Protein AF-A0A7T5UT30-F1 (afdb_monomer)

Mean predicted aligned error: 3.71 Å

Secondary structure (DSSP, 8-state):
--HHHHHHHHHHHHHHHHHHHHHHHHT-HHHHHHHHHHHHHHHHHHTPPPPP-GGGT-

Solvent-accessible surface area (backbone atoms only — not comparable to full-atom values): 3283 Å² total; per-residue (Å²): 132,54,72,69,56,50,52,52,45,52,55,49,39,57,50,29,54,51,50,26,55,52,22,57,74,69,67,36,63,68,57,27,51,54,25,51,52,51,38,35,52,46,24,56,77,69,72,43,86,61,78,80,39,74,97,77,77,79

Nearest PDB structures (foldseek):
  2w2u-assembly1_A  TM=9.353E-01  e=2.124E+00  Sulfolobus acidocaldarius
  4u1c-assembly1_A  TM=7.924E-01  e=1.874E+00  Saccharomyces cerevisiae S288C
  8xyv-assembly1_A  TM=9.674E-01  e=4.514E+00  synthetic construct
  8tn6-assembly1_C  TM=6.183E-01  e=9.998E-01  synthetic construct

Sequence (58 aa):
MTDYQKGQIWGALRKAWKGYRIAKVQGDNARMKEYATRIKTLQGQLGVPQASFPNIGL

Radius of gyration: 11.74 Å; Cα contacts (8 Å, |Δi|>4): 49; chains: 1; bounding box: 28×16×31 Å

pLDDT: mean 91.04, std 7.93, range [59.25, 97.0]

Structure (mmCIF, N/CA/C/O backbone):
data_AF-A0A7T5UT30-F1
#
_entry.id   AF-A0A7T5UT30-F1
#
loop_
_atom_site.group_PDB
_atom_site.id
_atom_site.type_symbol
_atom_site.label_atom_id
_atom_site.label_alt_id
_atom_site.label_comp_id
_atom_site.label_asym_id
_atom_site.label_entity_id
_atom_site.label_seq_id
_atom_site.pdbx_PDB_ins_code
_atom_site.Cartn_x
_atom_site.Cartn_y
_a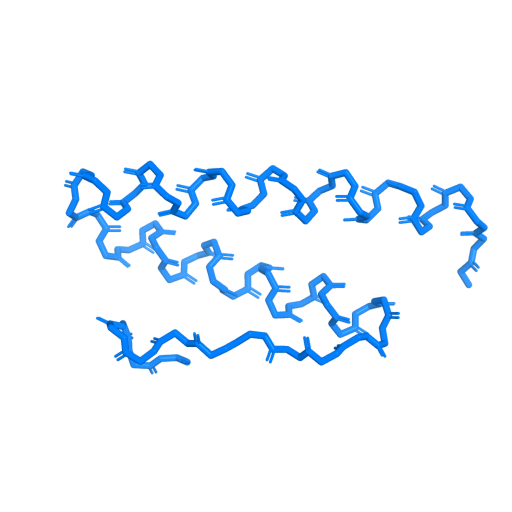tom_site.Cartn_z
_atom_site.occupancy
_atom_site.B_iso_or_equiv
_atom_site.auth_seq_id
_atom_site.auth_comp_id
_atom_site.auth_asym_id
_atom_site.auth_atom_id
_atom_site.pdbx_PDB_model_num
ATOM 1 N N . MET A 1 1 ? 9.415 3.945 -17.719 1.00 73.75 1 MET A N 1
ATOM 2 C CA . MET A 1 1 ? 9.670 4.445 -16.351 1.00 73.75 1 MET A CA 1
ATOM 3 C C . MET A 1 1 ? 11.160 4.332 -16.077 1.00 73.75 1 MET A C 1
ATOM 5 O O . MET A 1 1 ? 11.693 3.240 -16.235 1.00 73.75 1 MET A O 1
ATOM 9 N N . THR A 1 2 ? 11.829 5.434 -15.745 1.00 85.31 2 THR A N 1
ATOM 10 C CA . THR A 1 2 ? 13.267 5.438 -15.417 1.00 85.31 2 THR A CA 1
ATOM 11 C C . THR A 1 2 ? 13.508 4.849 -14.024 1.00 85.31 2 THR A C 1
ATOM 13 O O . THR A 1 2 ? 12.593 4.814 -13.197 1.00 85.31 2 THR A O 1
ATOM 16 N N . ASP A 1 3 ? 14.729 4.407 -13.720 1.00 84.12 3 ASP A N 1
ATOM 17 C CA . ASP A 1 3 ? 15.043 3.862 -12.389 1.00 84.12 3 ASP A CA 1
ATOM 18 C C . ASP A 1 3 ? 14.892 4.903 -11.270 1.00 84.12 3 ASP A C 1
ATOM 20 O O . ASP A 1 3 ? 14.463 4.571 -10.165 1.00 84.12 3 ASP A O 1
ATOM 24 N N . TYR A 1 4 ? 15.101 6.187 -11.579 1.00 83.12 4 TYR A N 1
ATOM 25 C CA . TYR A 1 4 ? 14.789 7.293 -10.672 1.00 83.12 4 TYR A CA 1
ATOM 26 C C . TYR A 1 4 ? 13.292 7.350 -10.315 1.00 83.12 4 TYR A C 1
ATOM 28 O O . TYR A 1 4 ? 12.928 7.431 -9.140 1.00 83.12 4 TYR A O 1
ATOM 36 N N . GLN A 1 5 ? 12.410 7.238 -11.314 1.00 89.00 5 GLN A N 1
ATOM 37 C CA . GLN A 1 5 ? 10.958 7.215 -11.101 1.00 89.00 5 GLN A CA 1
ATOM 38 C C . GLN A 1 5 ? 10.521 5.973 -10.312 1.00 89.00 5 GLN A C 1
ATOM 40 O O . GLN A 1 5 ? 9.700 6.087 -9.402 1.00 89.00 5 GLN A O 1
ATOM 45 N N . LYS A 1 6 ? 11.111 4.800 -10.589 1.00 90.81 6 LYS A N 1
ATOM 46 C CA . LYS A 1 6 ? 10.869 3.585 -9.790 1.00 90.81 6 LYS A CA 1
ATOM 47 C C . LYS A 1 6 ? 11.257 3.799 -8.327 1.00 90.81 6 LYS A C 1
ATOM 49 O O . LYS A 1 6 ? 10.483 3.450 -7.438 1.00 90.81 6 LYS A O 1
ATOM 54 N N . GLY A 1 7 ? 12.415 4.411 -8.067 1.00 92.50 7 GLY A N 1
ATOM 55 C CA . GLY A 1 7 ? 12.872 4.742 -6.714 1.00 92.50 7 GLY A CA 1
ATOM 56 C C . GLY A 1 7 ? 11.900 5.662 -5.968 1.00 92.50 7 GLY A C 1
ATOM 57 O O . GLY A 1 7 ? 11.574 5.414 -4.804 1.00 92.50 7 GLY A O 1
ATOM 58 N N . GLN A 1 8 ? 11.357 6.675 -6.649 1.00 94.75 8 GLN A N 1
ATOM 59 C CA . GLN A 1 8 ? 10.327 7.546 -6.077 1.00 94.75 8 GLN A CA 1
ATOM 60 C C . GLN A 1 8 ? 9.039 6.785 -5.740 1.00 94.75 8 GLN A C 1
ATOM 62 O O . GLN A 1 8 ? 8.473 6.992 -4.663 1.00 94.75 8 GLN A O 1
ATOM 67 N N . ILE A 1 9 ? 8.594 5.876 -6.612 1.00 94.75 9 ILE A N 1
ATOM 68 C CA . ILE A 1 9 ? 7.382 5.077 -6.385 1.00 94.75 9 ILE A CA 1
ATOM 69 C C . ILE A 1 9 ? 7.577 4.094 -5.23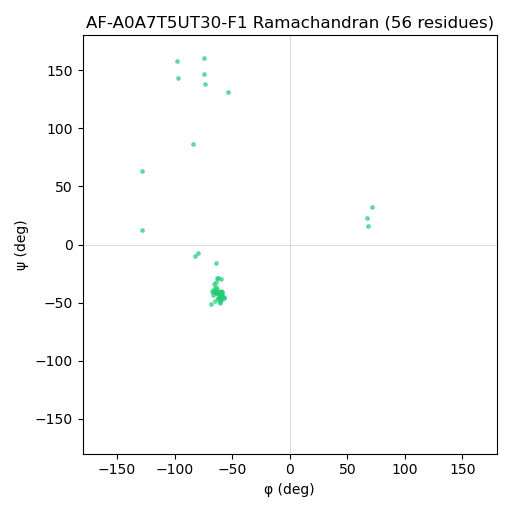3 1.00 94.75 9 ILE A C 1
ATOM 71 O O . ILE A 1 9 ? 6.691 3.985 -4.388 1.00 94.75 9 ILE A O 1
ATOM 75 N N . TRP A 1 10 ? 8.746 3.463 -5.105 1.00 95.38 10 TRP A N 1
ATOM 76 C CA . TRP A 1 10 ? 9.092 2.662 -3.925 1.00 95.38 10 TRP A CA 1
ATOM 77 C C . TRP A 1 10 ? 9.079 3.490 -2.635 1.00 95.38 10 TRP A C 1
ATOM 79 O O . TRP A 1 10 ? 8.528 3.059 -1.617 1.00 95.38 10 TRP A O 1
ATOM 89 N N . GLY A 1 11 ? 9.623 4.709 -2.673 1.00 96.62 11 GLY A N 1
ATOM 90 C CA . GLY A 1 11 ? 9.555 5.648 -1.554 1.00 96.62 11 GLY A CA 1
ATOM 91 C C . GLY A 1 11 ? 8.114 6.014 -1.178 1.00 96.62 11 GLY A C 1
ATOM 92 O O . GLY A 1 11 ? 7.757 6.008 0.004 1.00 96.62 11 GLY A O 1
ATOM 93 N N . ALA A 1 12 ? 7.265 6.285 -2.171 1.00 95.94 12 ALA A N 1
ATOM 94 C CA . ALA A 1 12 ? 5.843 6.557 -1.977 1.00 95.94 12 ALA A CA 1
ATOM 95 C C . ALA A 1 12 ? 5.096 5.333 -1.429 1.00 95.94 12 ALA A C 1
ATOM 97 O O . ALA A 1 12 ? 4.281 5.478 -0.517 1.00 95.94 12 ALA A O 1
ATOM 98 N N . LEU A 1 13 ? 5.420 4.131 -1.913 1.00 96.56 13 LEU A N 1
ATOM 99 C CA . LEU A 1 13 ? 4.831 2.872 -1.464 1.00 96.56 13 LEU A CA 1
ATOM 100 C C . LEU A 1 13 ? 5.143 2.634 0.017 1.00 96.56 13 LEU A C 1
ATOM 102 O O . LEU A 1 13 ? 4.237 2.371 0.807 1.00 96.56 13 LEU A O 1
ATOM 106 N N . ARG A 1 14 ? 6.402 2.828 0.431 1.00 96.50 14 ARG A N 1
ATOM 107 C CA . ARG A 1 14 ? 6.811 2.720 1.841 1.00 96.50 14 ARG A CA 1
ATOM 108 C C . ARG A 1 14 ? 6.066 3.717 2.736 1.00 96.50 14 ARG A C 1
ATOM 110 O O . ARG A 1 14 ? 5.662 3.362 3.844 1.00 96.50 14 ARG A O 1
ATOM 117 N N . LYS A 1 15 ? 5.849 4.950 2.264 1.00 97.00 15 LYS A N 1
ATOM 118 C CA . LYS A 1 15 ? 5.059 5.965 2.986 1.00 97.00 15 LYS A CA 1
ATOM 119 C C . LYS A 1 15 ? 3.583 5.571 3.096 1.00 97.00 15 LYS A C 1
ATOM 121 O O . LYS A 1 15 ? 3.021 5.681 4.184 1.00 97.00 15 LYS A O 1
ATOM 126 N N . ALA A 1 16 ? 2.977 5.071 2.018 1.00 96.38 16 ALA A N 1
ATOM 127 C CA . ALA A 1 16 ? 1.580 4.638 2.008 1.00 96.38 16 ALA A CA 1
ATOM 128 C C . ALA A 1 16 ? 1.335 3.473 2.983 1.00 96.38 16 ALA A C 1
ATOM 130 O O . ALA A 1 16 ? 0.390 3.517 3.767 1.00 96.38 16 ALA A O 1
ATOM 131 N N . TRP A 1 17 ? 2.244 2.492 3.035 1.00 96.44 17 TRP A N 1
ATOM 132 C CA . TRP A 1 17 ? 2.193 1.406 4.022 1.00 96.44 17 TRP A CA 1
ATOM 133 C C . TRP A 1 17 ? 2.277 1.894 5.470 1.00 96.44 17 TRP A C 1
ATOM 135 O O . TRP A 1 17 ? 1.558 1.393 6.338 1.00 96.44 17 TRP A O 1
ATOM 145 N N . LYS A 1 18 ? 3.134 2.886 5.745 1.00 96.88 18 LYS A N 1
ATOM 146 C CA . LYS A 1 18 ? 3.217 3.504 7.075 1.00 96.88 18 LYS A CA 1
ATOM 147 C C . LYS A 1 18 ? 1.896 4.187 7.445 1.00 96.88 18 LYS A C 1
ATOM 149 O O . LY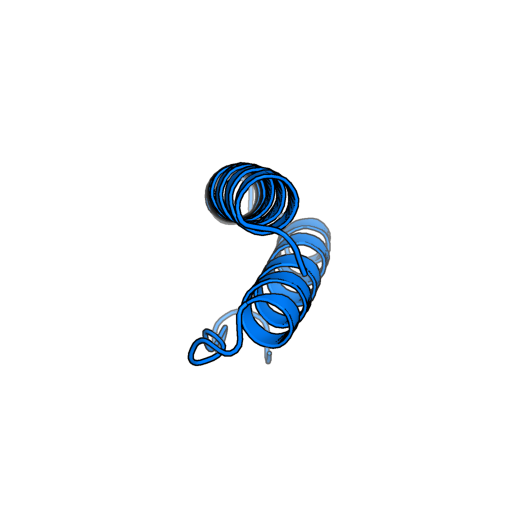S A 1 18 ? 1.407 3.971 8.550 1.00 96.88 18 LYS A O 1
ATOM 154 N N . GLY A 1 19 ? 1.312 4.954 6.521 1.00 96.12 19 GLY A N 1
ATOM 155 C CA . GLY A 1 19 ? 0.007 5.598 6.701 1.00 96.12 19 GLY A CA 1
ATOM 156 C C . GLY A 1 19 ? -1.107 4.591 6.985 1.00 96.12 19 GLY A C 1
ATOM 157 O O . GLY A 1 19 ? -1.826 4.741 7.969 1.00 96.12 19 GLY A O 1
ATOM 158 N N . TYR A 1 20 ? -1.174 3.507 6.207 1.00 95.62 20 TYR A N 1
ATOM 159 C CA . TYR A 1 20 ? -2.140 2.426 6.417 1.00 95.62 20 TYR A CA 1
ATOM 160 C C . TYR A 1 20 ? -2.032 1.815 7.821 1.00 95.62 20 TYR A C 1
ATOM 162 O O . TYR A 1 20 ? -3.043 1.637 8.496 1.00 95.62 20 TYR A O 1
ATOM 170 N N . ARG A 1 21 ? -0.810 1.526 8.298 1.00 94.81 21 ARG A N 1
ATOM 171 C CA . ARG A 1 21 ? -0.595 1.004 9.661 1.00 94.81 21 ARG A CA 1
ATOM 172 C C . ARG A 1 21 ? -1.074 1.973 10.737 1.00 94.81 21 ARG A C 1
ATOM 174 O O . ARG A 1 21 ? -1.681 1.524 11.701 1.00 94.81 21 ARG A O 1
ATOM 181 N N . ILE A 1 22 ? -0.807 3.268 10.582 1.00 95.19 22 ILE A N 1
ATOM 182 C CA . ILE A 1 22 ? -1.254 4.294 11.535 1.00 95.19 22 ILE A CA 1
ATOM 183 C C . ILE A 1 22 ? -2.784 4.379 11.541 1.00 95.19 22 ILE A C 1
ATOM 185 O O . ILE A 1 22 ? -3.383 4.305 12.609 1.00 95.19 22 ILE A O 1
ATOM 189 N N . ALA A 1 23 ? -3.412 4.452 10.364 1.00 94.56 23 ALA A N 1
ATOM 190 C CA . ALA A 1 23 ? -4.867 4.483 10.229 1.00 94.56 23 ALA A CA 1
ATOM 191 C C . ALA A 1 23 ? -5.524 3.234 10.838 1.00 94.56 23 ALA A C 1
ATOM 193 O O . ALA A 1 23 ? -6.501 3.353 11.569 1.00 94.56 23 ALA A O 1
ATOM 194 N N . LYS A 1 24 ? -4.924 2.052 10.637 1.00 93.56 24 LYS A N 1
ATOM 195 C CA . LYS A 1 24 ? -5.367 0.801 11.267 1.00 93.56 24 LYS A CA 1
ATOM 196 C C . LYS A 1 24 ? -5.330 0.869 12.791 1.00 93.56 24 LYS A C 1
ATOM 198 O O . LYS A 1 24 ? -6.280 0.441 13.431 1.00 93.56 24 LYS A O 1
ATOM 203 N N . VAL A 1 25 ? -4.250 1.393 13.372 1.00 95.00 25 VAL A N 1
ATOM 204 C CA . VAL A 1 25 ? -4.132 1.553 14.833 1.00 95.00 25 VAL A CA 1
ATOM 205 C C . VAL A 1 25 ? -5.144 2.571 15.367 1.00 95.00 25 VAL A C 1
ATOM 207 O O . VAL A 1 25 ? -5.659 2.394 16.463 1.00 95.00 25 VAL A O 1
ATOM 210 N N . GLN A 1 26 ? -5.459 3.605 14.588 1.00 94.31 26 GLN A N 1
ATOM 211 C CA . GLN A 1 26 ? -6.456 4.620 14.941 1.00 94.31 26 GLN A CA 1
AT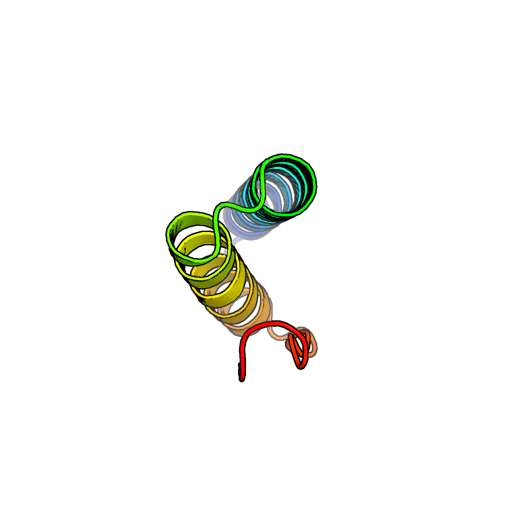OM 212 C C . GLN A 1 26 ? -7.908 4.170 14.700 1.00 94.31 26 GLN A C 1
ATOM 214 O O . GLN A 1 26 ? -8.825 4.899 15.063 1.00 94.31 26 GLN A O 1
ATOM 219 N N . GLY A 1 27 ? -8.135 3.004 14.082 1.00 92.44 27 GLY A N 1
ATOM 220 C CA . GLY A 1 27 ? -9.473 2.554 13.682 1.00 92.44 27 GLY A CA 1
ATOM 221 C C . GLY A 1 27 ? -10.100 3.382 12.550 1.00 92.44 27 GLY A C 1
ATOM 222 O O . GLY A 1 27 ? -11.305 3.304 12.320 1.00 92.44 27 GLY A O 1
ATOM 223 N N . ASP A 1 28 ? -9.302 4.179 11.833 1.00 93.44 28 ASP A N 1
ATOM 224 C CA . ASP A 1 28 ? -9.772 5.050 10.756 1.00 93.44 28 ASP A CA 1
ATOM 225 C C . ASP A 1 28 ? -9.874 4.271 9.437 1.00 93.44 28 ASP A C 1
ATOM 227 O O . ASP A 1 28 ? -8.958 4.239 8.605 1.00 93.44 28 ASP A O 1
ATOM 231 N N . ASN A 1 29 ? -11.025 3.629 9.247 1.00 90.75 29 ASN A N 1
ATOM 232 C CA . ASN A 1 29 ? -11.313 2.824 8.062 1.00 90.75 29 ASN A CA 1
ATOM 233 C C . ASN A 1 29 ? -11.309 3.639 6.757 1.00 90.75 29 ASN A C 1
ATOM 235 O O . ASN A 1 29 ? -10.995 3.083 5.702 1.00 90.75 29 ASN A O 1
ATOM 239 N N . ALA A 1 30 ? -11.638 4.934 6.798 1.00 92.44 30 ALA A N 1
ATOM 240 C CA . ALA A 1 30 ? -11.640 5.783 5.608 1.00 92.44 30 ALA A CA 1
ATOM 241 C C . ALA A 1 30 ? -10.208 5.991 5.105 1.00 92.44 30 ALA A C 1
ATOM 243 O O . ALA A 1 30 ? -9.894 5.667 3.956 1.00 92.44 30 ALA A O 1
ATOM 244 N N . ARG A 1 31 ? -9.299 6.397 6.000 1.00 93.44 31 ARG A N 1
ATOM 245 C CA . ARG A 1 31 ? -7.876 6.539 5.667 1.00 93.44 31 ARG A CA 1
ATOM 246 C C . ARG A 1 31 ? -7.230 5.210 5.305 1.00 93.44 31 ARG A C 1
ATOM 248 O O . ARG A 1 31 ? -6.400 5.162 4.400 1.00 93.44 31 ARG A O 1
ATOM 255 N N . MET A 1 32 ? -7.614 4.110 5.957 1.00 93.62 32 MET A N 1
ATOM 256 C CA . MET A 1 32 ? -7.148 2.778 5.559 1.00 93.62 32 MET A CA 1
ATOM 257 C C . MET A 1 32 ? -7.494 2.470 4.097 1.00 93.62 32 MET A C 1
ATOM 259 O O . MET A 1 32 ? -6.620 2.001 3.367 1.00 93.62 32 MET A O 1
ATOM 263 N N . LYS A 1 33 ? -8.723 2.763 3.648 1.00 94.12 33 LYS A N 1
ATOM 264 C CA . LYS A 1 33 ? -9.146 2.569 2.248 1.00 94.12 33 LYS A CA 1
ATOM 265 C C . LYS A 1 33 ? -8.375 3.457 1.277 1.00 94.12 33 LYS A C 1
ATOM 267 O O . LYS A 1 33 ? -7.938 2.969 0.232 1.00 94.12 33 LYS A O 1
ATOM 272 N N . GLU A 1 34 ? -8.142 4.720 1.623 1.00 94.69 34 GLU A N 1
ATOM 273 C CA . GLU A 1 34 ? -7.329 5.627 0.803 1.00 94.69 34 GLU A CA 1
ATOM 274 C C . GLU A 1 34 ? -5.894 5.112 0.635 1.00 94.69 34 GLU A C 1
A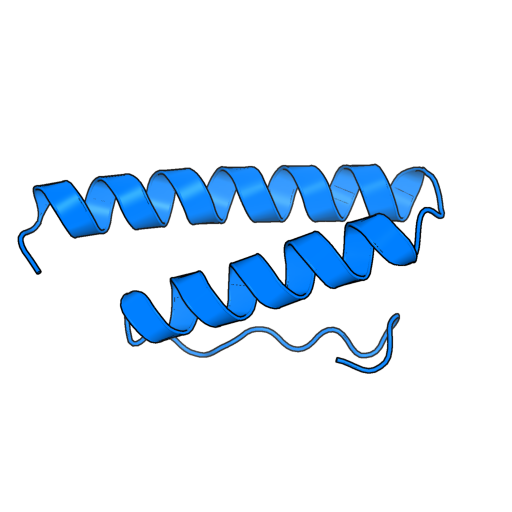TOM 276 O O . GLU A 1 34 ? -5.384 5.014 -0.486 1.00 94.69 34 GLU A O 1
ATOM 281 N N . TYR A 1 35 ? -5.243 4.721 1.736 1.00 96.38 35 TYR A N 1
ATOM 282 C CA . TYR A 1 35 ? -3.883 4.193 1.680 1.00 96.38 35 TYR A CA 1
ATOM 283 C C . TYR A 1 35 ? -3.814 2.851 0.949 1.00 96.38 35 TYR A C 1
ATOM 285 O O . TYR A 1 35 ? -2.903 2.664 0.147 1.00 96.38 35 TYR A O 1
ATOM 293 N N . ALA A 1 36 ? -4.770 1.946 1.170 1.00 94.81 36 ALA A N 1
ATOM 294 C CA . ALA A 1 36 ? -4.851 0.663 0.471 1.00 94.81 36 ALA A CA 1
ATOM 295 C C . ALA A 1 36 ? -5.003 0.843 -1.044 1.00 94.81 36 ALA A C 1
ATOM 297 O O . ALA A 1 36 ? -4.268 0.233 -1.821 1.00 94.81 36 ALA A O 1
ATOM 298 N N . THR A 1 37 ? -5.884 1.751 -1.469 1.00 94.69 37 THR A N 1
ATOM 299 C CA . THR A 1 37 ? -6.062 2.099 -2.886 1.00 94.69 37 THR A CA 1
ATOM 300 C C . THR A 1 37 ? -4.757 2.628 -3.471 1.00 94.69 37 THR A C 1
ATOM 302 O O . THR A 1 37 ? -4.299 2.164 -4.514 1.00 94.69 37 THR A O 1
ATOM 305 N N . ARG A 1 38 ? -4.089 3.541 -2.754 1.00 95.50 38 ARG A N 1
ATOM 306 C CA . ARG A 1 38 ? -2.803 4.099 -3.182 1.00 95.50 38 ARG A CA 1
ATOM 307 C C . ARG A 1 38 ? -1.706 3.039 -3.264 1.00 95.50 38 ARG A C 1
ATOM 309 O O . ARG A 1 38 ? -0.916 3.073 -4.201 1.00 95.50 38 ARG A O 1
ATOM 316 N N . ILE A 1 39 ? -1.670 2.087 -2.335 1.00 95.88 39 ILE A N 1
ATOM 317 C CA . ILE A 1 39 ? -0.744 0.949 -2.363 1.00 95.88 39 ILE A CA 1
ATOM 318 C C . ILE A 1 39 ? -0.966 0.109 -3.626 1.00 95.88 39 ILE A C 1
ATOM 320 O O . ILE A 1 39 ? -0.004 -0.112 -4.359 1.00 95.88 39 ILE A O 1
ATOM 324 N N . LYS A 1 40 ? -2.211 -0.282 -3.934 1.00 95.12 40 LYS A N 1
ATOM 325 C CA . LYS A 1 40 ? -2.534 -1.065 -5.143 1.00 95.12 40 LYS A CA 1
ATOM 326 C C . LYS A 1 40 ? -2.130 -0.323 -6.419 1.00 95.12 40 LYS A C 1
ATOM 328 O O . LYS A 1 40 ? -1.516 -0.923 -7.302 1.00 95.12 40 LYS A O 1
ATOM 333 N N . THR A 1 41 ? -2.391 0.983 -6.496 1.00 94.69 41 THR A N 1
ATOM 334 C CA . THR A 1 41 ? -1.974 1.819 -7.634 1.00 94.69 41 THR A CA 1
ATOM 335 C C . THR A 1 41 ? -0.456 1.839 -7.798 1.00 94.69 41 THR A C 1
ATOM 337 O O . THR A 1 41 ? 0.043 1.596 -8.894 1.00 94.69 41 THR A O 1
ATOM 340 N N . LEU A 1 42 ? 0.296 2.085 -6.720 1.00 95.19 42 LEU A N 1
ATOM 341 C CA . LEU A 1 42 ? 1.763 2.137 -6.766 1.00 95.19 42 LEU A CA 1
ATOM 342 C C . LEU A 1 42 ? 2.370 0.766 -7.103 1.00 95.19 42 LEU A C 1
ATOM 344 O O . LEU A 1 42 ? 3.325 0.692 -7.868 1.00 95.19 42 LEU A O 1
ATOM 348 N N . GLN A 1 43 ? 1.797 -0.324 -6.589 1.00 94.62 43 GLN A N 1
ATOM 349 C CA . GLN A 1 43 ? 2.209 -1.685 -6.941 1.00 94.62 43 GLN A CA 1
ATOM 350 C C . GLN A 1 43 ? 1.949 -1.996 -8.419 1.00 94.62 43 GLN A C 1
ATOM 352 O O . GLN A 1 43 ? 2.832 -2.528 -9.087 1.00 94.62 43 GLN A O 1
ATOM 357 N N . GLY A 1 44 ? 0.793 -1.582 -8.952 1.00 94.31 44 GLY A N 1
ATOM 358 C CA . GLY A 1 44 ? 0.479 -1.703 -10.377 1.00 94.31 44 GLY A CA 1
ATOM 359 C C . GLY A 1 44 ? 1.449 -0.914 -11.260 1.00 94.31 44 GLY A C 1
ATOM 360 O O . GLY A 1 44 ? 1.927 -1.435 -12.261 1.00 94.31 44 GLY A O 1
ATOM 361 N N . GLN A 1 45 ? 1.823 0.303 -10.850 1.00 92.75 45 GLN A N 1
ATOM 362 C CA . GLN A 1 45 ? 2.834 1.108 -11.549 1.00 92.75 45 GLN A CA 1
ATOM 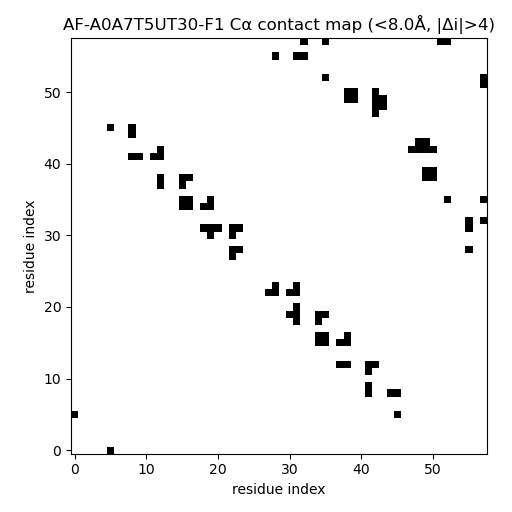363 C C . GLN A 1 45 ? 4.231 0.471 -11.535 1.00 92.7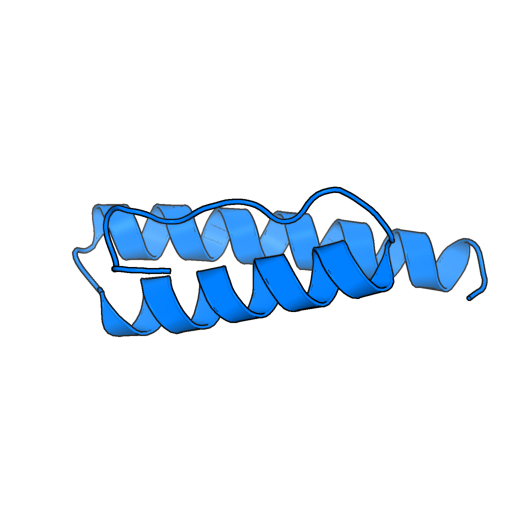5 45 GLN A C 1
ATOM 365 O O . GLN A 1 45 ? 4.993 0.646 -12.484 1.00 92.75 45 GLN A O 1
ATOM 370 N N . LEU A 1 46 ? 4.570 -0.261 -10.471 1.00 91.88 46 LEU A N 1
ATOM 371 C CA . LEU A 1 46 ? 5.820 -1.017 -10.364 1.00 91.88 46 LEU A CA 1
ATOM 372 C C . LEU A 1 46 ? 5.763 -2.384 -11.061 1.00 91.88 46 LEU A C 1
ATOM 374 O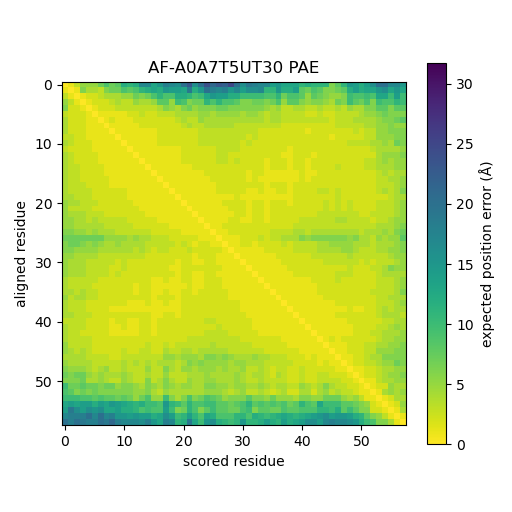 O . LEU A 1 46 ? 6.801 -3.030 -11.178 1.00 91.88 46 LEU A O 1
ATOM 378 N N . GLY A 1 47 ? 4.581 -2.836 -11.492 1.00 91.94 47 GLY A N 1
ATOM 379 C CA . GLY A 1 47 ? 4.379 -4.178 -12.038 1.00 91.94 47 GLY A CA 1
ATOM 380 C C . GLY A 1 47 ? 4.563 -5.297 -11.007 1.00 91.94 47 GLY A C 1
ATOM 381 O O . GLY A 1 47 ? 4.863 -6.426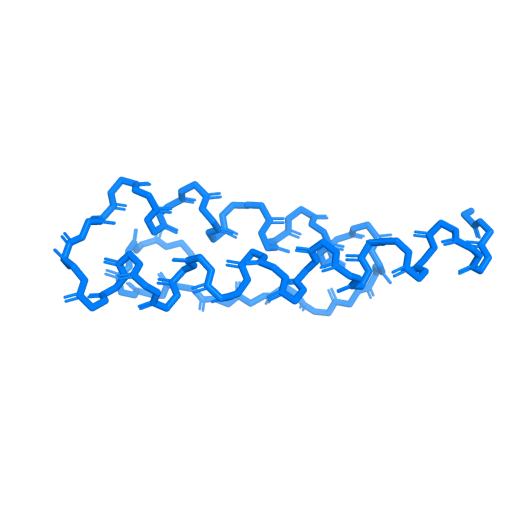 -11.383 1.00 91.94 47 GLY A O 1
ATOM 382 N N . VAL A 1 48 ? 4.421 -4.998 -9.711 1.00 92.44 48 VAL A N 1
ATOM 383 C CA . VAL A 1 48 ? 4.524 -5.994 -8.633 1.00 92.44 48 VAL A CA 1
ATOM 384 C C . VAL A 1 48 ? 3.134 -6.472 -8.204 1.00 92.44 48 VAL A C 1
ATOM 386 O O . VAL A 1 48 ? 2.153 -5.743 -8.387 1.00 92.44 48 VAL A O 1
ATOM 389 N N . PRO A 1 49 ? 3.021 -7.663 -7.587 1.00 93.25 49 PRO A N 1
ATOM 390 C CA . PRO A 1 49 ? 1.746 -8.154 -7.080 1.00 93.25 49 PRO A CA 1
ATOM 391 C C . PRO A 1 49 ? 1.073 -7.150 -6.137 1.00 93.25 49 PRO A C 1
ATOM 393 O O . PRO A 1 49 ? 1.699 -6.623 -5.211 1.00 93.25 49 PRO A O 1
ATOM 396 N N . GLN A 1 50 ? -0.212 -6.883 -6.379 1.00 92.69 50 GLN A N 1
ATOM 397 C CA . GLN A 1 50 ? -1.009 -5.998 -5.537 1.00 92.69 50 GLN A CA 1
ATOM 398 C C . GLN A 1 50 ? -1.360 -6.680 -4.211 1.00 92.69 50 GLN A C 1
ATOM 400 O O . GLN A 1 50 ? -1.719 -7.855 -4.170 1.00 92.69 50 GLN A O 1
ATOM 405 N N . ALA A 1 51 ? -1.275 -5.930 -3.116 1.00 90.38 51 ALA A N 1
ATOM 406 C CA . ALA A 1 51 ? -1.665 -6.408 -1.800 1.00 90.38 51 ALA A CA 1
ATOM 407 C C . ALA A 1 51 ? -3.193 -6.480 -1.664 1.00 90.38 51 ALA A C 1
ATOM 409 O O . ALA A 1 51 ? -3.920 -5.651 -2.215 1.00 90.38 51 ALA A O 1
ATOM 410 N N . SER A 1 52 ? -3.658 -7.464 -0.893 1.00 87.75 52 SER A N 1
ATOM 411 C CA . SER A 1 52 ? -5.064 -7.616 -0.507 1.00 87.75 52 SER A CA 1
ATOM 412 C C . SER A 1 52 ? -5.306 -7.028 0.883 1.00 87.75 52 SER A C 1
ATOM 414 O O . SER A 1 52 ? -4.470 -7.153 1.782 1.00 87.75 52 SER A O 1
ATOM 416 N N . PHE A 1 53 ? -6.464 -6.411 1.073 1.00 87.25 53 PHE A N 1
ATOM 417 C CA . PHE A 1 53 ? -6.886 -5.719 2.284 1.00 87.25 53 PHE A CA 1
ATOM 418 C C . PHE A 1 53 ? -8.270 -6.222 2.746 1.00 87.25 53 PHE A C 1
ATOM 420 O O . PHE A 1 53 ? -9.222 -5.441 2.849 1.00 87.25 53 PHE A O 1
ATOM 427 N N . PRO A 1 54 ? -8.392 -7.513 3.118 1.00 77.56 54 PRO A N 1
ATOM 428 C CA . PRO A 1 54 ? -9.679 -8.129 3.461 1.00 77.56 54 PRO A CA 1
ATOM 429 C C . PRO A 1 54 ? -10.381 -7.439 4.638 1.00 77.56 54 PRO A C 1
ATOM 431 O O . PRO A 1 54 ? -11.603 -7.351 4.670 1.00 77.56 54 PRO A O 1
ATOM 434 N N . ASN A 1 55 ? -9.610 -6.857 5.563 1.00 72.69 55 ASN A N 1
ATOM 435 C CA . ASN A 1 55 ? -10.125 -6.151 6.743 1.00 72.69 55 ASN A CA 1
ATOM 436 C C . ASN A 1 55 ? -10.954 -4.894 6.417 1.00 72.69 55 ASN A C 1
ATOM 438 O O . ASN A 1 55 ? -11.638 -4.378 7.293 1.00 72.69 55 ASN A O 1
ATOM 442 N N . ILE A 1 56 ? -10.864 -4.375 5.192 1.00 76.44 56 ILE A N 1
ATOM 443 C CA . ILE A 1 56 ? -11.607 -3.193 4.727 1.00 76.44 56 ILE A CA 1
ATOM 444 C C . ILE A 1 56 ? -12.362 -3.460 3.415 1.00 76.44 56 ILE A C 1
ATOM 446 O O . ILE A 1 56 ? -12.854 -2.514 2.794 1.00 76.44 56 ILE A O 1
ATOM 450 N N . GLY A 1 57 ? -12.466 -4.734 3.015 1.00 62.94 57 GLY A N 1
ATOM 451 C CA . GLY A 1 57 ? -13.171 -5.180 1.812 1.00 62.94 57 GLY A CA 1
ATOM 452 C C . GLY A 1 57 ? -12.481 -4.825 0.490 1.00 62.94 57 GLY A C 1
ATOM 453 O O . GLY A 1 57 ? -13.184 -4.555 -0.481 1.00 62.94 57 GLY A O 1
ATOM 454 N N . LEU A 1 58 ? -11.139 -4.773 0.451 1.00 59.25 58 LEU A N 1
ATOM 455 C CA . LEU A 1 58 ? -10.338 -4.362 -0.721 1.00 59.25 58 LEU A CA 1
ATOM 456 C C . LEU A 1 58 ? -9.223 -5.339 -1.108 1.00 59.25 58 LEU A C 1
ATOM 458 O O . LEU A 1 58 ? -8.794 -6.127 -0.240 1.00 59.25 58 LEU A O 1
#

Foldseek 3Di:
DDVVVLVVLVVVLVVLVVQLVVCVVVVNLVSVVVSLVSNQVSCVVNVHDRDDDVVNPD